Protein AF-A0A166AGN7-F1 (afdb_monomer_lite)

Foldseek 3Di:
DQDDQAPVSVLVVVLVVCVPPPCSVQSVVVQKFKAQPPPRHTDDRVCCNPPDDPPGDIDMDGADPDVDPDDDDPFADQDPPPRDGHNGPDDDDD

Radius of gyration: 13.88 Å; chains: 1; bounding box: 30×37×30 Å

Secondary structure (DSSP, 8-state):
----SSHHHHHHHHHHHTTTSTTHHHHTTT-EEEEETTT-PBPPGGGHHHH--TT--EEEEE----S--S---S-PEEPTTT--EESSS-----

Sequence (94 aa):
MIFCMSPQDFHVVVAGFCRGSAGGLLIGRGDYRIMNSEDDQVINPNEFATLLQPGMAIDMSIVFHDQVEQGQSSEGYSCPRCKHVSRCTGWVTW

Organism: NCBI:txid1759441

pLDDT: mean 72.44, std 16.08, range [33.84, 90.5]

InterPro domains:
  IPR054464 Ubiquitin-like domain, fungal [PF22893] (2-65)

Structure (mmCIF, N/CA/C/O backbone):
data_AF-A0A166AGN7-F1
#
_entry.id   AF-A0A166AGN7-F1
#
loop_
_atom_site.group_PDB
_atom_site.id
_atom_site.type_symbol
_atom_site.label_atom_id
_atom_site.label_alt_id
_atom_site.label_comp_id
_atom_site.label_asym_id
_atom_site.label_entity_id
_atom_site.label_seq_id
_atom_site.pdbx_PDB_ins_code
_atom_site.Cartn_x
_atom_site.Cartn_y
_atom_site.Cartn_z
_atom_site.occupancy
_atom_site.B_iso_or_equiv
_atom_site.auth_seq_id
_atom_site.auth_comp_id
_atom_site.auth_asym_id
_atom_site.auth_atom_id
_atom_site.pdbx_PDB_model_num
ATOM 1 N N . MET A 1 1 ? -11.329 -11.480 0.557 1.00 50.06 1 MET A N 1
ATOM 2 C CA . MET A 1 1 ? -10.906 -11.179 1.939 1.00 50.06 1 MET A CA 1
ATOM 3 C C . MET A 1 1 ? -9.438 -11.532 2.032 1.00 50.06 1 MET A C 1
ATOM 5 O O . MET A 1 1 ? -9.093 -12.671 1.748 1.00 50.06 1 MET A O 1
ATOM 9 N N . ILE A 1 2 ? -8.587 -10.550 2.300 1.00 58.66 2 ILE A N 1
ATOM 10 C CA . ILE A 1 2 ? -7.143 -10.745 2.425 1.00 58.66 2 ILE A CA 1
ATOM 11 C C . ILE A 1 2 ? -6.854 -10.694 3.923 1.00 58.66 2 ILE A C 1
ATOM 13 O O . ILE A 1 2 ? -7.191 -9.707 4.569 1.00 58.66 2 ILE A O 1
ATOM 17 N N . PHE A 1 3 ? -6.307 -11.775 4.475 1.00 63.00 3 PHE A N 1
ATOM 18 C CA . PHE A 1 3 ? -5.854 -11.802 5.862 1.00 63.00 3 PHE A CA 1
ATOM 19 C C . PHE A 1 3 ? -4.395 -11.359 5.902 1.00 63.00 3 PHE A C 1
ATOM 21 O O . PHE A 1 3 ? -3.523 -12.082 5.428 1.00 63.00 3 PHE A O 1
ATOM 28 N N . CYS A 1 4 ? -4.146 -10.180 6.465 1.00 71.25 4 CYS A N 1
ATOM 29 C CA . CYS A 1 4 ? -2.803 -9.673 6.724 1.00 71.25 4 CYS A CA 1
ATOM 30 C C . CYS A 1 4 ? -2.657 -9.506 8.232 1.00 71.25 4 CYS A C 1
ATOM 32 O O . CYS A 1 4 ? -3.378 -8.706 8.824 1.00 71.25 4 CYS A O 1
ATOM 34 N N . MET A 1 5 ? -1.759 -10.268 8.857 1.00 73.25 5 MET A N 1
ATOM 35 C CA . MET A 1 5 ? -1.481 -10.127 10.292 1.00 73.25 5 MET A CA 1
ATOM 36 C C . MET A 1 5 ? -0.314 -9.173 10.551 1.00 73.25 5 MET A C 1
ATOM 38 O O . MET A 1 5 ? -0.095 -8.751 11.684 1.00 73.25 5 MET A O 1
ATOM 42 N N . SER A 1 6 ? 0.421 -8.818 9.498 1.00 81.88 6 SER A N 1
ATOM 43 C CA . SER A 1 6 ? 1.576 -7.938 9.555 1.00 81.88 6 SER A CA 1
ATOM 44 C C . SER A 1 6 ? 1.653 -7.011 8.332 1.00 81.88 6 SER A C 1
ATOM 46 O O . SER A 1 6 ? 1.078 -7.313 7.277 1.00 81.88 6 SER A O 1
ATOM 48 N N . PRO A 1 7 ? 2.409 -5.903 8.432 1.00 81.75 7 PRO A N 1
ATOM 49 C CA . PRO A 1 7 ? 2.761 -5.076 7.279 1.00 81.75 7 PRO A CA 1
ATOM 50 C C . PRO A 1 7 ? 3.445 -5.865 6.163 1.00 81.75 7 PRO A C 1
ATOM 52 O O . PRO A 1 7 ? 3.256 -5.555 4.990 1.00 81.75 7 PRO A O 1
ATOM 55 N N . GLN A 1 8 ? 4.238 -6.881 6.514 1.00 86.62 8 GLN A N 1
ATOM 56 C CA . GLN A 1 8 ? 4.950 -7.722 5.556 1.00 86.62 8 GLN A CA 1
ATOM 57 C C . GLN A 1 8 ? 3.974 -8.578 4.744 1.00 86.62 8 GLN A C 1
ATOM 59 O O . GLN A 1 8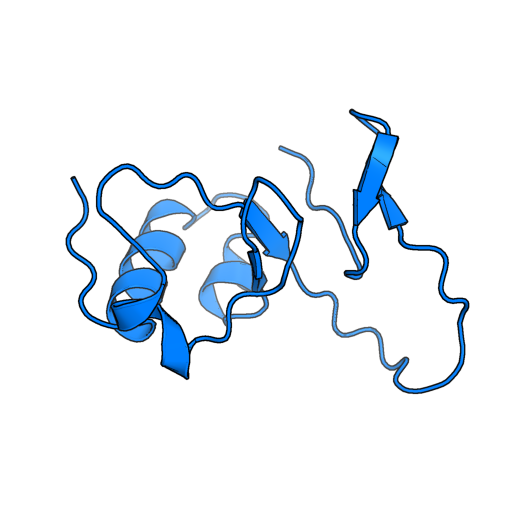 ? 4.100 -8.637 3.521 1.00 86.62 8 GLN A O 1
ATOM 64 N N . ASP A 1 9 ? 2.968 -9.172 5.390 1.00 87.00 9 ASP A N 1
ATOM 65 C CA . ASP A 1 9 ? 1.919 -9.925 4.689 1.00 87.00 9 ASP A CA 1
ATOM 66 C C . ASP A 1 9 ? 1.154 -9.011 3.731 1.00 87.00 9 ASP A C 1
ATOM 68 O O . ASP A 1 9 ? 0.943 -9.347 2.564 1.00 87.00 9 ASP A O 1
ATOM 72 N N . PHE A 1 10 ? 0.795 -7.814 4.204 1.00 85.56 10 PHE A N 1
ATOM 73 C CA . PHE A 1 10 ? 0.134 -6.814 3.374 1.00 85.56 10 PHE A CA 1
ATOM 74 C C . PHE A 1 10 ? 0.993 -6.404 2.178 1.00 85.56 10 PHE A C 1
ATOM 76 O O . PHE A 1 10 ? 0.491 -6.348 1.056 1.00 85.56 10 PHE A O 1
ATOM 83 N N . HIS A 1 11 ? 2.289 -6.182 2.398 1.00 88.56 11 HIS A N 1
ATOM 84 C CA . HIS A 1 11 ? 3.237 -5.846 1.345 1.00 88.56 11 HIS A CA 1
ATOM 85 C C . HIS A 1 11 ? 3.314 -6.934 0.268 1.00 88.56 11 HIS A C 1
ATOM 87 O O . HIS A 1 11 ? 3.215 -6.627 -0.918 1.00 88.56 11 HIS A O 1
ATOM 93 N N . VAL A 1 12 ? 3.424 -8.207 0.660 1.00 90.12 12 VAL A N 1
ATOM 94 C CA . VAL A 1 12 ? 3.460 -9.338 -0.285 1.00 90.12 12 VAL A CA 1
ATOM 95 C C . VAL A 1 12 ? 2.201 -9.368 -1.147 1.00 90.12 12 VAL A C 1
ATOM 97 O O . VAL A 1 12 ? 2.283 -9.517 -2.370 1.00 90.12 12 VAL A O 1
ATOM 100 N N . VAL A 1 13 ? 1.036 -9.193 -0.523 1.00 88.31 13 VAL A N 1
ATOM 101 C CA . VAL A 1 13 ? -0.247 -9.196 -1.226 1.00 88.31 13 VAL A CA 1
ATOM 102 C C . VAL A 1 13 ? -0.328 -8.037 -2.212 1.00 88.31 13 VAL A C 1
ATOM 104 O O . VAL A 1 13 ? -0.638 -8.256 -3.384 1.00 88.31 13 VAL A O 1
ATOM 107 N N . VAL A 1 14 ? -0.062 -6.810 -1.761 1.00 87.88 14 VAL A N 1
ATOM 108 C CA . VAL A 1 14 ? -0.247 -5.623 -2.601 1.00 87.88 14 VAL A CA 1
ATOM 109 C C . VAL A 1 14 ? 0.797 -5.550 -3.714 1.00 87.88 14 VAL A C 1
ATOM 111 O O . VAL A 1 14 ? 0.451 -5.240 -4.852 1.00 87.88 14 VAL A O 1
ATOM 114 N N . ALA A 1 15 ? 2.049 -5.933 -3.446 1.00 90.19 15 ALA A N 1
ATOM 115 C CA . ALA A 1 15 ? 3.088 -6.032 -4.468 1.00 90.19 15 ALA A CA 1
ATOM 116 C C . ALA A 1 15 ? 2.741 -7.090 -5.525 1.00 90.19 15 ALA A C 1
ATOM 118 O O . ALA A 1 15 ? 2.952 -6.869 -6.719 1.00 90.19 15 ALA A O 1
ATOM 119 N N . GLY A 1 16 ? 2.166 -8.222 -5.105 1.00 90.50 16 GLY A N 1
ATOM 120 C CA . GLY A 1 16 ? 1.658 -9.248 -6.011 1.00 90.50 16 GLY A CA 1
ATOM 121 C C . GLY A 1 16 ? 0.490 -8.750 -6.864 1.00 90.50 16 GLY A C 1
ATOM 122 O O . GLY A 1 16 ? 0.503 -8.932 -8.080 1.00 90.50 16 GLY A O 1
ATOM 123 N N . PHE A 1 17 ? -0.487 -8.083 -6.244 1.00 88.31 17 PHE A N 1
ATOM 124 C CA . PHE A 1 17 ? -1.669 -7.542 -6.919 1.00 88.31 17 PHE A CA 1
ATOM 125 C C . PHE A 1 17 ? -1.313 -6.456 -7.941 1.00 88.31 17 PHE A C 1
ATOM 127 O O . PHE A 1 17 ? -1.810 -6.465 -9.063 1.00 88.31 17 PHE A O 1
ATOM 134 N N . CYS A 1 18 ? -0.403 -5.550 -7.585 1.00 88.00 18 CYS A N 1
ATOM 135 C CA . CYS A 1 18 ? 0.027 -4.453 -8.449 1.00 88.00 18 CYS A CA 1
ATOM 136 C C . CYS A 1 18 ? 1.129 -4.851 -9.444 1.00 88.00 18 CYS A C 1
ATOM 138 O O . CYS A 1 18 ? 1.634 -3.998 -10.180 1.00 88.00 18 CYS A O 1
ATOM 140 N N . ARG A 1 19 ? 1.526 -6.127 -9.506 1.00 89.62 19 ARG A N 1
ATOM 141 C CA . ARG A 1 19 ? 2.581 -6.585 -10.414 1.00 89.62 19 ARG A CA 1
ATOM 142 C C . ARG A 1 19 ? 2.192 -6.316 -11.870 1.00 89.62 19 ARG A C 1
ATOM 144 O O . ARG A 1 19 ? 1.178 -6.799 -12.357 1.00 89.62 19 ARG A O 1
ATOM 151 N N . GLY A 1 20 ? 3.032 -5.566 -12.582 1.00 86.06 20 GLY A N 1
ATOM 152 C CA . GLY A 1 20 ? 2.804 -5.212 -13.990 1.00 86.06 20 GLY A CA 1
ATOM 153 C C . GLY A 1 20 ? 1.830 -4.049 -14.209 1.00 86.06 20 GLY A C 1
ATOM 154 O O . GLY A 1 20 ? 1.746 -3.546 -15.325 1.00 86.06 20 GLY A O 1
ATOM 155 N N . SER A 1 21 ? 1.163 -3.570 -13.155 1.00 86.19 21 SER A N 1
ATOM 156 C CA . SER A 1 21 ? 0.534 -2.245 -13.163 1.00 86.19 21 SER A CA 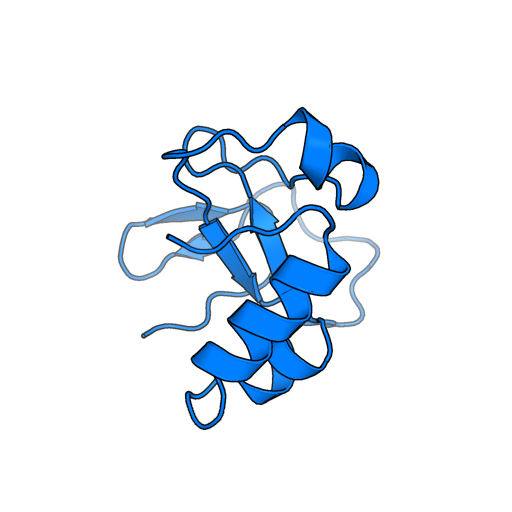1
ATOM 157 C C . SER A 1 21 ? 1.638 -1.194 -13.100 1.00 86.19 21 SER A C 1
ATOM 159 O O . SER A 1 21 ? 2.692 -1.447 -12.500 1.00 86.19 21 SER A O 1
ATOM 161 N N . ALA A 1 22 ? 1.454 -0.010 -13.686 1.00 79.31 22 ALA A N 1
ATOM 162 C CA . ALA A 1 22 ? 2.468 1.015 -13.464 1.00 79.31 22 ALA A CA 1
ATOM 163 C C . ALA A 1 22 ? 2.402 1.537 -12.017 1.00 79.31 22 ALA A C 1
ATOM 165 O O . ALA A 1 22 ? 1.439 1.328 -11.282 1.00 79.31 22 ALA A O 1
ATOM 166 N N . GLY A 1 23 ? 3.531 2.047 -11.532 1.00 79.06 23 GLY A N 1
ATOM 167 C CA . GLY A 1 23 ? 3.770 2.181 -10.091 1.00 79.06 23 GLY A CA 1
ATOM 168 C C . GLY A 1 23 ? 4.002 0.847 -9.361 1.00 79.06 23 GLY A C 1
ATOM 169 O O . GLY A 1 23 ? 4.559 0.860 -8.270 1.00 79.06 23 GLY A O 1
ATOM 170 N N . GLY A 1 24 ? 3.703 -0.313 -9.963 1.00 86.00 24 GLY A N 1
ATOM 171 C CA . GLY A 1 24 ? 3.920 -1.631 -9.355 1.00 86.00 24 GLY A CA 1
ATOM 172 C C . GLY A 1 24 ? 5.378 -1.913 -8.978 1.00 86.00 24 GLY A C 1
ATOM 173 O O . GLY A 1 24 ? 5.637 -2.587 -7.987 1.00 86.00 24 GLY A O 1
ATOM 174 N N . LEU A 1 25 ? 6.341 -1.343 -9.713 1.00 87.38 25 LEU A N 1
ATOM 175 C CA . LEU A 1 25 ? 7.764 -1.401 -9.352 1.00 87.38 25 LEU A CA 1
ATOM 176 C C . LEU A 1 25 ? 8.080 -0.650 -8.049 1.00 87.38 25 LEU A C 1
ATOM 178 O O . LEU A 1 25 ? 8.922 -1.111 -7.288 1.00 87.38 25 LEU A O 1
ATOM 182 N N . LEU A 1 26 ? 7.417 0.483 -7.801 1.00 86.56 26 LEU A N 1
ATOM 183 C CA . LEU A 1 26 ? 7.587 1.290 -6.586 1.00 86.56 26 LEU A CA 1
ATOM 184 C C . LEU A 1 26 ? 6.914 0.590 -5.401 1.00 86.56 26 LEU A C 1
ATOM 186 O O . LEU A 1 26 ? 7.522 0.405 -4.351 1.00 86.56 26 LEU A O 1
ATOM 190 N N . ILE A 1 27 ? 5.703 0.065 -5.616 1.00 88.44 27 ILE A N 1
ATOM 191 C CA . ILE A 1 27 ? 4.998 -0.753 -4.621 1.00 88.44 27 ILE A CA 1
ATOM 192 C C . ILE A 1 27 ? 5.832 -1.980 -4.245 1.00 88.44 27 ILE A C 1
ATOM 194 O O . ILE A 1 27 ? 6.013 -2.247 -3.063 1.00 88.44 27 ILE A O 1
ATOM 198 N N . GLY A 1 28 ? 6.405 -2.684 -5.225 1.00 89.06 28 GLY A N 1
ATOM 199 C CA . GLY A 1 28 ? 7.262 -3.848 -4.984 1.00 89.06 28 GLY A CA 1
ATOM 200 C C . GLY A 1 28 ? 8.573 -3.543 -4.251 1.00 89.06 28 GLY A C 1
ATOM 201 O O . GLY A 1 28 ? 9.184 -4.462 -3.718 1.00 89.06 28 GLY A O 1
ATOM 202 N N . ARG A 1 29 ? 9.007 -2.278 -4.203 1.00 88.50 29 ARG A N 1
ATOM 203 C CA . ARG A 1 29 ? 10.163 -1.826 -3.408 1.00 88.50 29 ARG A CA 1
ATOM 204 C C . ARG A 1 29 ? 9.787 -1.359 -2.004 1.00 88.50 29 ARG A C 1
ATOM 206 O O . ARG A 1 29 ? 10.673 -1.193 -1.176 1.00 88.50 29 ARG A O 1
ATOM 213 N N . GLY A 1 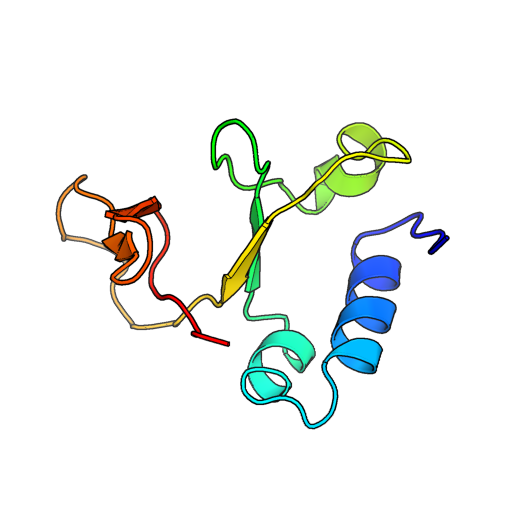30 ? 8.494 -1.180 -1.732 1.00 86.94 30 GLY A N 1
ATOM 214 C CA . GLY A 1 30 ? 8.020 -0.574 -0.490 1.00 86.94 30 GLY A CA 1
ATOM 215 C C . GLY A 1 30 ? 7.985 0.956 -0.526 1.00 86.94 30 GLY A C 1
ATOM 216 O O . GLY A 1 30 ? 7.812 1.569 0.522 1.00 86.94 30 GLY A O 1
ATOM 217 N N . ASP A 1 31 ? 8.096 1.574 -1.707 1.00 87.81 31 ASP A N 1
ATOM 218 C CA . ASP A 1 31 ? 8.112 3.033 -1.895 1.00 87.81 31 ASP A CA 1
ATOM 219 C C . ASP A 1 31 ? 6.683 3.619 -1.835 1.00 87.81 31 ASP A C 1
ATOM 221 O O . ASP A 1 31 ? 6.217 4.317 -2.740 1.00 87.81 31 ASP A O 1
ATOM 225 N N . TYR A 1 32 ? 5.933 3.285 -0.785 1.00 86.12 32 TYR A N 1
ATOM 226 C CA . TYR A 1 32 ? 4.567 3.751 -0.567 1.00 86.12 32 TYR A CA 1
ATOM 227 C C . TYR A 1 32 ? 4.258 3.936 0.919 1.00 86.12 32 TYR A C 1
ATOM 229 O O . TYR A 1 32 ? 4.889 3.352 1.799 1.00 86.12 32 TYR A O 1
ATOM 237 N N . ARG A 1 33 ? 3.247 4.756 1.195 1.00 85.00 33 ARG A N 1
ATOM 238 C CA . ARG A 1 33 ? 2.649 4.942 2.517 1.00 85.00 33 ARG A CA 1
ATOM 239 C C . ARG A 1 33 ? 1.197 4.514 2.483 1.00 85.00 33 ARG A C 1
ATOM 241 O O . ARG A 1 33 ? 0.516 4.682 1.473 1.00 85.00 33 ARG A O 1
ATOM 248 N N . ILE A 1 34 ? 0.750 3.985 3.611 1.00 84.25 34 ILE A N 1
ATOM 249 C CA . ILE A 1 34 ? -0.650 3.672 3.864 1.00 84.25 34 ILE A CA 1
ATOM 250 C C . ILE A 1 34 ? -1.218 4.817 4.685 1.00 84.25 34 ILE A C 1
ATOM 252 O O . ILE A 1 34 ? -0.565 5.291 5.617 1.00 84.25 34 ILE A O 1
ATOM 256 N N . MET A 1 35 ? -2.403 5.276 4.321 1.00 84.94 35 MET A N 1
ATOM 257 C CA . MET A 1 35 ? -3.083 6.376 4.981 1.00 84.94 35 MET A CA 1
ATOM 258 C C . MET A 1 35 ? -4.500 5.952 5.339 1.00 84.94 35 MET A C 1
ATOM 260 O O . MET A 1 35 ? -5.109 5.127 4.653 1.00 84.94 35 MET A O 1
ATOM 264 N N . ASN A 1 36 ? -5.026 6.520 6.414 1.00 82.62 36 ASN A N 1
ATOM 265 C CA . ASN A 1 36 ? -6.448 6.443 6.694 1.00 82.62 36 ASN A CA 1
ATOM 266 C C . ASN A 1 36 ? -7.205 7.288 5.657 1.00 82.62 36 ASN A C 1
ATOM 268 O O . ASN A 1 36 ? -6.881 8.457 5.465 1.00 82.62 36 ASN A O 1
ATOM 272 N N . SER A 1 37 ? -8.197 6.698 4.991 1.00 80.81 37 SER A N 1
ATOM 273 C CA . SER A 1 37 ? -8.989 7.380 3.959 1.00 80.81 37 SER A CA 1
ATOM 274 C C . SER A 1 37 ? -9.914 8.475 4.516 1.00 80.81 37 SER A C 1
ATOM 276 O O . SER A 1 37 ? -10.466 9.253 3.742 1.00 80.81 37 SER A O 1
ATOM 278 N N . GLU A 1 38 ? -10.148 8.521 5.832 1.00 82.94 38 GLU A N 1
ATOM 279 C CA . GLU A 1 38 ? -11.021 9.528 6.455 1.00 82.94 38 GLU A CA 1
ATOM 280 C C . GLU A 1 38 ? -10.302 10.847 6.769 1.00 82.94 38 GLU A C 1
ATOM 282 O O . GLU A 1 38 ? -10.906 11.913 6.647 1.00 82.94 38 GLU A O 1
ATOM 287 N N . ASP A 1 39 ? -9.037 10.786 7.200 1.00 80.81 39 ASP A N 1
ATOM 288 C CA . ASP A 1 39 ? -8.285 11.939 7.722 1.00 80.81 39 ASP A CA 1
ATOM 289 C C . ASP A 1 39 ? -6.867 12.091 7.142 1.00 80.81 39 ASP A C 1
ATOM 291 O O . ASP A 1 39 ? -6.093 12.935 7.603 1.00 80.81 39 ASP A O 1
ATOM 295 N N . ASP A 1 40 ? -6.522 11.276 6.143 1.00 78.19 40 ASP A N 1
ATOM 296 C CA . ASP A 1 40 ? -5.239 11.245 5.430 1.00 78.19 40 ASP A CA 1
ATOM 297 C C . ASP A 1 40 ? -4.015 11.035 6.322 1.00 78.19 40 ASP A C 1
ATOM 299 O O . ASP A 1 40 ? -2.874 11.308 5.921 1.00 78.19 40 ASP A O 1
ATOM 303 N N . GLN A 1 41 ? -4.217 10.554 7.550 1.00 82.88 41 GLN A N 1
ATOM 304 C CA . GLN A 1 41 ? -3.107 10.302 8.449 1.00 82.88 41 GLN A CA 1
ATOM 305 C C . GLN A 1 41 ? -2.328 9.074 8.004 1.00 82.88 41 GLN A C 1
ATOM 307 O O . GLN A 1 41 ? -2.887 8.007 7.748 1.00 82.88 41 GLN A O 1
ATOM 312 N N . VAL A 1 42 ? -1.005 9.233 7.933 1.00 83.88 42 VAL A N 1
ATOM 313 C CA . VAL A 1 42 ? -0.089 8.138 7.621 1.00 83.88 42 VAL A CA 1
ATOM 314 C C . VAL A 1 42 ? -0.147 7.118 8.749 1.00 83.88 42 VAL A C 1
ATOM 316 O O . VAL A 1 42 ? 0.159 7.428 9.899 1.00 83.88 42 VAL A O 1
ATOM 319 N N . ILE A 1 43 ? -0.493 5.886 8.399 1.00 85.06 43 ILE A N 1
ATOM 320 C CA . ILE A 1 43 ? -0.542 4.767 9.329 1.00 85.06 43 ILE A CA 1
ATOM 321 C C . ILE A 1 43 ? 0.876 4.233 9.496 1.00 85.06 43 ILE A C 1
ATOM 323 O O . ILE A 1 43 ? 1.522 3.818 8.529 1.00 85.06 43 ILE A O 1
ATOM 327 N N . ASN A 1 44 ? 1.364 4.232 10.735 1.00 82.25 44 ASN A N 1
ATOM 328 C CA . ASN A 1 44 ? 2.646 3.626 11.055 1.00 82.25 44 ASN A CA 1
ATOM 329 C C . ASN A 1 44 ? 2.562 2.108 10.812 1.00 82.25 44 ASN A C 1
ATOM 331 O O . ASN A 1 44 ? 1.693 1.453 11.393 1.00 82.25 44 ASN A O 1
ATOM 335 N N . PRO A 1 45 ? 3.467 1.508 10.016 1.00 78.31 45 PRO A N 1
ATOM 336 C CA . PRO A 1 45 ? 3.494 0.061 9.815 1.00 78.31 45 PRO A CA 1
ATOM 337 C C . PRO A 1 45 ? 3.541 -0.733 11.129 1.00 78.31 45 PRO A C 1
ATOM 339 O O . PRO A 1 45 ? 2.932 -1.790 11.233 1.00 78.31 45 PRO A O 1
ATOM 342 N N . ASN A 1 46 ? 4.191 -0.220 12.174 1.00 79.38 46 ASN A N 1
ATOM 343 C CA . ASN A 1 46 ? 4.242 -0.912 13.467 1.00 79.38 46 ASN A CA 1
ATOM 344 C C . ASN A 1 46 ? 2.880 -0.976 14.177 1.00 79.38 46 ASN A C 1
ATOM 346 O O . ASN A 1 46 ? 2.671 -1.829 15.033 1.00 79.38 46 ASN A O 1
ATOM 350 N N . GLU A 1 47 ? 1.950 -0.099 13.806 1.00 81.12 47 GLU A N 1
ATOM 351 C CA . GLU A 1 47 ? 0.596 -0.016 14.360 1.00 81.12 47 GLU A CA 1
ATOM 352 C C . GLU A 1 47 ? -0.441 -0.669 13.431 1.00 81.12 47 GLU A C 1
ATOM 354 O O . GLU A 1 47 ? -1.638 -0.666 13.715 1.00 81.12 47 GLU A O 1
ATOM 359 N N . PHE A 1 48 ? 0.007 -1.269 12.325 1.00 76.19 48 PHE A N 1
ATOM 360 C CA . PHE A 1 48 ? -0.845 -1.853 11.290 1.00 76.19 48 PHE A CA 1
ATOM 361 C C . PHE A 1 48 ? -1.820 -2.895 11.850 1.00 76.19 48 PHE A C 1
ATOM 363 O O . PHE A 1 48 ? -3.010 -2.853 11.551 1.00 76.19 48 PHE A O 1
ATOM 370 N N . ALA A 1 49 ? -1.335 -3.796 12.710 1.00 73.25 49 ALA A N 1
ATOM 371 C CA . ALA A 1 49 ? -2.154 -4.851 13.309 1.00 73.25 49 ALA A CA 1
ATOM 372 C C . ALA A 1 49 ? -3.168 -4.328 14.342 1.00 73.25 49 ALA A C 1
ATOM 374 O O . ALA A 1 49 ? -4.135 -5.018 14.655 1.00 73.25 49 ALA A O 1
ATOM 375 N N . THR A 1 50 ? -2.944 -3.131 14.891 1.00 79.25 50 THR A N 1
ATOM 376 C CA . THR A 1 50 ? -3.813 -2.529 15.911 1.00 79.25 50 THR A CA 1
ATOM 377 C C . THR A 1 50 ? -4.814 -1.541 15.325 1.00 79.25 50 THR A C 1
ATOM 379 O O . THR A 1 50 ? -5.928 -1.442 15.833 1.00 79.25 50 THR A O 1
ATOM 382 N N . LEU A 1 51 ? -4.431 -0.819 14.270 1.00 78.62 51 LEU A N 1
ATOM 383 C CA . LEU A 1 51 ? -5.255 0.225 13.661 1.00 78.62 51 LEU A CA 1
ATOM 384 C C . LEU A 1 51 ? -6.182 -0.310 12.571 1.00 78.62 51 LEU A C 1
ATOM 386 O O . LEU A 1 51 ? -7.289 0.200 12.421 1.00 78.62 51 LEU A O 1
ATOM 390 N N . LEU A 1 52 ? -5.768 -1.338 11.824 1.00 78.81 52 LEU A N 1
ATOM 391 C CA . LEU A 1 52 ? -6.571 -1.838 10.714 1.00 78.81 52 LEU A CA 1
ATOM 392 C C . LEU A 1 52 ? -7.593 -2.871 11.172 1.00 78.81 52 LEU A C 1
ATOM 394 O O . LEU A 1 52 ? -7.263 -3.923 11.718 1.00 78.81 52 LEU A O 1
ATOM 398 N N . GLN A 1 53 ? -8.856 -2.568 10.892 1.00 81.06 53 GLN A N 1
ATOM 399 C CA . GLN A 1 53 ? -9.993 -3.441 11.159 1.00 81.06 53 GLN A CA 1
ATOM 400 C C . GLN A 1 53 ? -10.495 -4.071 9.849 1.00 81.06 53 GLN A C 1
ATOM 402 O O . GLN A 1 53 ? -10.438 -3.437 8.789 1.00 81.06 53 GLN A O 1
ATOM 407 N N . PRO A 1 54 ? -11.039 -5.300 9.880 1.00 80.69 54 PRO A N 1
ATOM 408 C CA . PRO A 1 54 ? -11.716 -5.871 8.722 1.00 80.69 54 PRO A CA 1
ATOM 409 C C . PRO A 1 54 ? -12.822 -4.941 8.199 1.00 80.69 54 PRO A C 1
ATOM 411 O O . PRO A 1 54 ? -13.698 -4.526 8.951 1.00 80.69 54 PRO A O 1
ATOM 414 N N . GLY A 1 55 ? -12.792 -4.639 6.898 1.00 81.06 55 GLY A N 1
ATOM 415 C CA . GLY A 1 55 ? -13.759 -3.742 6.251 1.00 81.06 55 GLY A CA 1
ATOM 416 C C . GLY A 1 55 ? -13.372 -2.259 6.258 1.00 81.06 55 GLY A C 1
ATOM 417 O O . GLY A 1 55 ? -14.065 -1.470 5.622 1.00 81.06 55 GLY A O 1
ATOM 418 N N . MET A 1 56 ? -12.268 -1.886 6.911 1.00 81.62 56 MET A N 1
ATOM 419 C CA . MET A 1 56 ? -11.720 -0.531 6.848 1.00 81.62 56 MET A CA 1
ATOM 420 C C . MET A 1 56 ? -11.208 -0.214 5.436 1.00 81.62 56 MET A C 1
ATOM 422 O O . MET A 1 56 ? -10.524 -1.036 4.819 1.00 81.62 56 MET A O 1
ATOM 426 N N . ALA A 1 57 ? -11.534 0.976 4.932 1.00 82.94 57 ALA A N 1
ATOM 427 C CA . ALA A 1 57 ? -10.927 1.522 3.724 1.00 82.94 57 ALA A CA 1
ATOM 428 C C . ALA A 1 57 ? -9.608 2.219 4.085 1.00 82.94 57 ALA A C 1
ATOM 430 O O . ALA A 1 57 ? -9.527 2.913 5.097 1.00 82.94 57 ALA A O 1
ATOM 431 N N .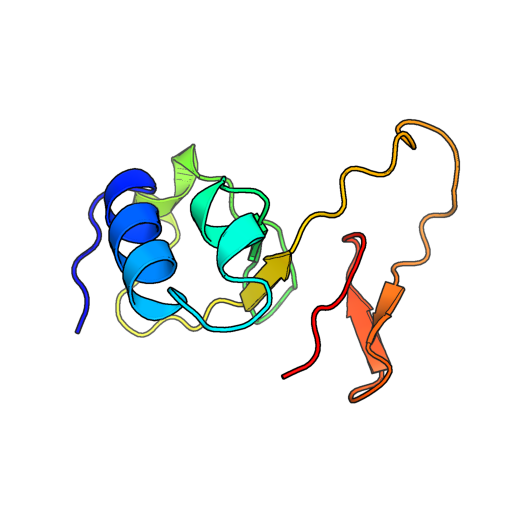 ILE A 1 58 ? -8.583 2.000 3.267 1.00 82.19 58 ILE A N 1
ATOM 432 C CA . ILE A 1 58 ? -7.282 2.654 3.392 1.00 82.19 58 ILE A CA 1
ATOM 433 C C . ILE A 1 58 ? -6.860 3.192 2.036 1.00 82.19 58 ILE A C 1
ATOM 435 O O . ILE A 1 58 ? -7.130 2.574 1.002 1.00 82.19 58 ILE A O 1
ATOM 439 N N . ASP A 1 59 ? -6.126 4.294 2.068 1.00 85.12 59 ASP A N 1
ATOM 440 C CA . ASP A 1 59 ? -5.535 4.896 0.888 1.00 85.12 59 ASP A CA 1
ATOM 441 C C . ASP A 1 59 ? -4.044 4.569 0.826 1.00 85.12 59 ASP A C 1
ATOM 443 O O . ASP A 1 59 ? -3.369 4.356 1.837 1.00 85.12 59 ASP A O 1
ATOM 447 N N . MET A 1 60 ? -3.512 4.524 -0.392 1.00 82.81 60 MET A N 1
ATOM 448 C CA . MET A 1 60 ? -2.090 4.330 -0.637 1.00 82.81 60 MET A CA 1
ATOM 449 C C . MET A 1 60 ? -1.539 5.476 -1.472 1.00 82.81 60 MET A C 1
ATOM 451 O O . MET A 1 60 ? -2.051 5.777 -2.550 1.00 82.81 60 MET A O 1
ATOM 455 N N . SER A 1 61 ? -0.450 6.072 -0.996 1.00 82.00 61 SER A N 1
ATOM 456 C CA . SER A 1 61 ? 0.305 7.094 -1.718 1.00 82.00 61 SER A CA 1
ATOM 457 C C . SER A 1 61 ? 1.699 6.566 -2.033 1.00 82.00 61 SER A C 1
ATOM 459 O O . SER A 1 61 ? 2.359 5.974 -1.180 1.00 82.00 61 SER A O 1
ATOM 461 N N . ILE A 1 62 ? 2.142 6.757 -3.273 1.00 82.81 62 ILE A N 1
ATOM 462 C CA . ILE A 1 62 ? 3.497 6.410 -3.699 1.00 82.81 62 ILE A CA 1
ATOM 463 C C . ILE A 1 62 ? 4.436 7.514 -3.239 1.00 82.81 62 ILE A C 1
ATOM 465 O O . ILE A 1 62 ? 4.216 8.678 -3.562 1.00 82.81 62 ILE A O 1
ATOM 469 N N . VAL A 1 63 ? 5.489 7.144 -2.516 1.00 72.12 63 VAL A N 1
ATOM 470 C CA . VAL A 1 63 ? 6.486 8.100 -2.040 1.00 72.12 63 VAL A CA 1
ATOM 471 C C . VAL A 1 63 ? 7.529 8.278 -3.129 1.00 72.12 63 VAL A C 1
ATOM 473 O O . VAL A 1 63 ? 8.321 7.377 -3.400 1.00 72.12 63 VAL A O 1
ATOM 476 N N . PHE A 1 64 ? 7.568 9.459 -3.738 1.00 62.03 64 PHE A N 1
ATOM 477 C CA . PHE A 1 64 ? 8.732 9.846 -4.527 1.00 62.03 64 PHE A CA 1
ATOM 478 C C . PHE A 1 64 ? 9.812 10.348 -3.569 1.00 62.03 64 PHE A C 1
ATOM 480 O O . PHE A 1 64 ? 9.653 11.390 -2.931 1.00 62.03 64 PHE A O 1
ATOM 487 N N . HIS A 1 65 ? 10.904 9.589 -3.459 1.00 55.72 65 HIS A N 1
ATOM 488 C CA . HIS A 1 65 ? 12.144 10.049 -2.839 1.00 55.72 65 HIS A CA 1
ATOM 489 C C . HIS A 1 65 ? 12.809 11.102 -3.740 1.00 55.72 65 HIS A C 1
ATOM 491 O O . HIS A 1 65 ? 13.851 10.846 -4.338 1.00 55.72 65 HIS A O 1
ATOM 497 N N . ASP A 1 66 ? 12.213 12.288 -3.850 1.00 43.34 66 ASP A N 1
ATOM 498 C CA . ASP A 1 66 ? 13.006 13.470 -4.171 1.00 43.34 66 ASP A CA 1
ATOM 499 C C . ASP A 1 66 ? 13.761 13.863 -2.902 1.00 43.34 66 ASP A C 1
ATOM 501 O O . ASP A 1 66 ? 13.217 13.832 -1.798 1.00 43.34 66 ASP A O 1
ATOM 505 N N . GLN A 1 67 ? 15.045 14.174 -3.052 1.00 41.62 67 GLN A N 1
ATOM 506 C CA . GLN A 1 67 ? 15.963 14.582 -1.989 1.00 41.62 67 GLN A CA 1
ATOM 507 C C . GLN A 1 67 ? 15.579 15.939 -1.366 1.00 41.62 67 GLN A C 1
ATOM 509 O O . GLN A 1 67 ? 16.349 16.893 -1.421 1.00 41.62 67 GLN A O 1
ATOM 514 N N . VAL A 1 68 ? 14.387 16.055 -0.788 1.00 43.47 68 VAL A N 1
ATOM 515 C CA . VAL A 1 68 ? 13.919 17.265 -0.109 1.00 43.47 68 VAL A CA 1
ATOM 516 C C . VAL A 1 68 ? 13.356 16.874 1.253 1.00 43.47 68 VAL A C 1
ATOM 518 O O . VAL A 1 68 ? 12.190 17.078 1.580 1.00 43.47 68 VAL A O 1
ATOM 521 N N . GLU A 1 69 ? 14.232 16.325 2.092 1.00 50.22 69 GLU A N 1
ATOM 522 C CA . GLU A 1 69 ? 14.202 16.777 3.476 1.00 50.22 69 GLU A CA 1
ATOM 523 C C . GLU A 1 69 ? 14.622 18.255 3.479 1.00 50.22 69 GLU A C 1
ATOM 525 O O . GLU A 1 69 ? 15.625 18.617 2.872 1.00 50.22 69 GLU A O 1
ATOM 530 N N . GLN A 1 70 ? 13.860 19.080 4.199 1.00 40.94 70 GLN A N 1
ATOM 531 C CA . GLN A 1 70 ? 14.118 20.494 4.503 1.00 40.94 70 GLN A CA 1
ATOM 532 C C . GLN A 1 70 ? 13.756 21.505 3.400 1.00 40.94 70 GLN A C 1
ATOM 534 O O . GLN A 1 70 ? 14.606 21.973 2.651 1.00 40.94 70 GLN A O 1
ATOM 539 N N . GLY A 1 71 ? 12.502 21.981 3.404 1.00 43.59 71 GLY A N 1
ATOM 540 C CA . GLY A 1 71 ? 12.304 23.410 3.120 1.00 43.59 71 GLY A CA 1
ATOM 541 C C . GLY A 1 71 ? 11.014 23.889 2.463 1.00 43.59 71 GLY A C 1
ATOM 542 O O . GLY A 1 71 ? 10.844 25.102 2.399 1.00 43.59 71 GLY A O 1
ATOM 543 N N . GLN A 1 72 ? 10.102 23.041 1.982 1.00 41.03 72 GLN A N 1
ATOM 544 C CA . GLN A 1 72 ? 8.947 23.546 1.222 1.00 41.03 72 GLN A CA 1
ATOM 545 C C . GLN A 1 72 ? 7.607 23.331 1.932 1.00 41.03 72 GLN A C 1
ATOM 547 O O . GLN A 1 72 ? 7.207 22.209 2.216 1.00 41.03 72 GLN A O 1
ATOM 552 N N . SER A 1 73 ? 7.014 24.487 2.263 1.00 43.16 73 SER A N 1
ATOM 553 C CA . SER A 1 73 ? 5.654 24.830 2.700 1.00 43.16 73 SER A CA 1
ATOM 554 C C . SER A 1 73 ? 4.720 23.701 3.135 1.00 43.16 73 SER A C 1
ATOM 556 O O . SER A 1 73 ? 4.427 22.777 2.389 1.00 43.16 73 SER A O 1
ATOM 558 N N . SER A 1 74 ? 4.099 23.911 4.295 1.00 51.56 74 SER A N 1
ATOM 559 C CA . SER A 1 74 ? 2.963 23.180 4.878 1.00 51.56 74 SER A CA 1
ATOM 560 C C . SER A 1 74 ? 1.702 23.057 3.999 1.00 51.56 74 SER A C 1
ATOM 562 O O . SER A 1 74 ? 0.645 22.670 4.497 1.00 51.56 74 SER A O 1
ATOM 564 N N . GLU A 1 75 ? 1.775 23.419 2.722 1.00 53.84 75 GLU A N 1
ATOM 565 C CA . GLU A 1 75 ? 0.704 23.292 1.746 1.00 53.84 75 GLU A CA 1
ATOM 566 C C . GLU A 1 75 ? 0.875 21.944 1.046 1.00 53.84 75 GLU A C 1
ATOM 568 O O . GLU A 1 75 ? 1.778 21.757 0.236 1.00 53.84 75 GLU A O 1
ATOM 573 N N . GLY A 1 76 ? 0.050 20.968 1.426 1.00 57.09 76 GLY A N 1
ATOM 574 C CA . GLY A 1 76 ? 0.057 19.649 0.800 1.00 57.09 76 GLY A CA 1
ATOM 575 C C . GLY A 1 76 ? -0.164 19.706 -0.719 1.00 57.09 76 GLY A C 1
ATOM 576 O O . GLY A 1 76 ? -0.627 20.696 -1.287 1.00 57.09 76 GLY A O 1
ATOM 577 N N . TYR A 1 77 ? 0.126 18.604 -1.399 1.00 61.41 77 TYR A N 1
ATOM 578 C CA . TYR A 1 77 ? -0.071 18.452 -2.833 1.00 61.41 77 TYR A CA 1
ATOM 579 C C . TYR A 1 77 ? -1.544 18.170 -3.156 1.00 61.41 77 TYR A C 1
ATOM 581 O O . TYR A 1 77 ? -2.121 17.172 -2.722 1.00 61.41 77 TYR A O 1
ATOM 589 N N . SER A 1 78 ? -2.152 19.030 -3.978 1.00 62.56 78 SER A N 1
ATOM 590 C CA . SER A 1 78 ? -3.530 18.852 -4.452 1.00 62.56 78 SER A CA 1
ATOM 591 C C . SER A 1 78 ? -3.612 17.800 -5.561 1.00 62.56 78 SER A C 1
ATOM 593 O O . SER A 1 78 ? -2.991 17.947 -6.615 1.00 62.56 78 SER A O 1
ATOM 595 N N . CYS A 1 79 ? -4.433 16.769 -5.373 1.00 60.72 79 CYS A N 1
ATOM 596 C CA . CYS A 1 79 ? -4.766 15.799 -6.407 1.00 60.72 79 CYS A CA 1
ATOM 597 C C . CYS A 1 79 ? -5.400 16.523 -7.610 1.00 60.72 79 CYS A C 1
ATOM 599 O O . CYS A 1 79 ? -6.415 17.208 -7.456 1.00 60.72 79 CYS A O 1
ATOM 601 N N . PRO A 1 80 ? -4.876 16.373 -8.838 1.00 57.59 80 PRO A N 1
ATOM 602 C CA . PRO A 1 80 ? -5.430 17.065 -10.000 1.00 57.59 80 PRO A CA 1
ATOM 603 C C . PRO A 1 80 ? -6.855 16.606 -10.345 1.00 57.59 80 PRO A C 1
ATOM 605 O O . PRO A 1 80 ? -7.596 17.373 -10.958 1.00 57.59 80 PRO A O 1
ATOM 608 N N . ARG A 1 81 ? -7.247 15.393 -9.923 1.00 54.19 81 ARG A N 1
ATOM 609 C CA . ARG A 1 81 ? -8.535 14.761 -10.243 1.00 54.19 81 ARG A CA 1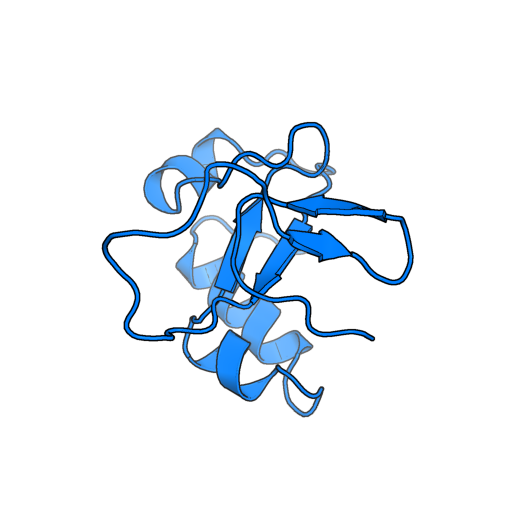
ATOM 610 C C . ARG A 1 81 ? -9.660 15.169 -9.290 1.00 54.19 81 ARG A C 1
ATOM 612 O O . ARG A 1 81 ? -10.734 15.526 -9.756 1.00 54.19 81 ARG A O 1
ATOM 619 N N . CYS A 1 82 ? -9.420 15.130 -7.978 1.00 69.19 82 CYS A N 1
ATOM 620 C CA . CYS A 1 82 ? -10.442 15.423 -6.961 1.00 69.19 82 CYS A CA 1
ATOM 621 C C . CYS A 1 82 ? -10.136 16.655 -6.097 1.00 69.19 82 CYS A C 1
ATOM 623 O O . CYS A 1 82 ? -10.923 16.979 -5.217 1.00 69.19 82 CYS A O 1
ATOM 625 N N . LYS A 1 83 ? -9.011 17.344 -6.336 1.00 69.69 83 LYS A N 1
ATOM 626 C CA . LYS A 1 83 ? -8.533 18.514 -5.568 1.00 69.69 83 LYS A CA 1
ATOM 627 C C . LYS A 1 83 ? -8.249 18.255 -4.090 1.00 69.69 83 LYS A C 1
ATOM 629 O O . LYS A 1 83 ? -7.904 19.183 -3.370 1.00 69.69 83 LYS A O 1
ATOM 634 N N . HIS A 1 84 ? -8.325 17.002 -3.666 1.00 70.00 84 HIS A N 1
ATOM 635 C CA . HIS A 1 84 ? -7.947 16.575 -2.335 1.00 70.00 84 HIS A CA 1
ATOM 636 C C . HIS A 1 84 ? -6.473 16.905 -2.050 1.00 70.00 84 HIS A C 1
ATOM 638 O O . HIS A 1 84 ? -5.610 16.628 -2.884 1.00 70.00 84 HIS A O 1
ATOM 644 N N . VAL A 1 85 ? -6.188 17.502 -0.895 1.00 68.44 85 VAL A N 1
ATOM 645 C CA . VAL A 1 85 ? -4.852 17.987 -0.526 1.00 68.44 85 VAL A CA 1
ATOM 646 C C . VAL A 1 85 ? -4.175 16.956 0.373 1.00 68.44 85 VAL A C 1
ATOM 648 O O . VAL A 1 85 ? -4.464 16.909 1.562 1.00 68.44 85 VAL A O 1
ATOM 651 N N . SER A 1 86 ? -3.238 16.170 -0.169 1.00 61.19 86 SER A N 1
ATOM 652 C CA . SER A 1 86 ? -2.433 15.247 0.645 1.00 61.19 86 SER A CA 1
ATOM 653 C C . SER A 1 86 ? -1.139 15.905 1.093 1.00 61.19 86 SER A C 1
ATOM 655 O O . SER A 1 86 ? -0.476 16.607 0.334 1.00 61.19 86 SER A O 1
ATOM 657 N N . ARG A 1 87 ? -0.718 15.627 2.324 1.00 62.53 87 ARG A N 1
ATOM 658 C CA . ARG A 1 87 ? 0.585 16.063 2.848 1.00 62.53 87 ARG A CA 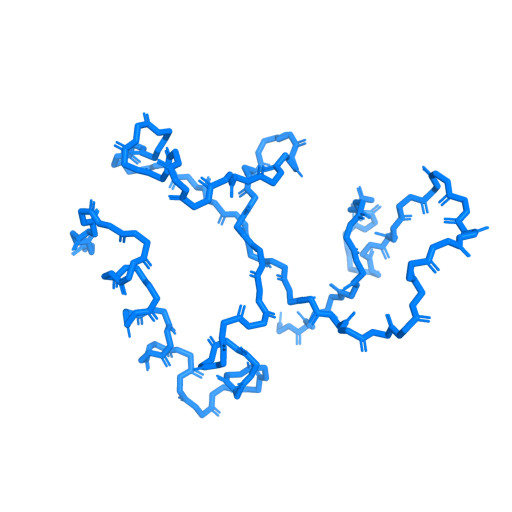1
ATOM 659 C C . ARG A 1 87 ? 1.775 15.255 2.303 1.00 62.53 87 ARG A C 1
ATOM 661 O O . ARG A 1 87 ? 2.907 15.550 2.675 1.00 62.53 87 ARG A O 1
ATOM 668 N N . CYS A 1 88 ? 1.549 14.251 1.450 1.00 53.91 88 CYS A N 1
ATOM 669 C CA . CYS A 1 88 ? 2.601 13.404 0.880 1.00 53.91 88 CYS A CA 1
ATOM 670 C C . CYS A 1 88 ? 2.966 13.789 -0.567 1.00 53.91 88 CYS A C 1
ATOM 672 O O . CYS A 1 88 ? 2.128 14.257 -1.338 1.00 53.91 88 CYS A O 1
ATOM 674 N N . THR A 1 89 ? 4.237 13.583 -0.932 1.00 53.50 89 THR A N 1
ATOM 675 C CA . THR A 1 89 ? 4.786 13.856 -2.266 1.00 53.50 89 THR A CA 1
ATOM 676 C C . THR A 1 89 ? 4.352 12.795 -3.278 1.00 53.50 89 THR A C 1
ATOM 678 O O . THR A 1 89 ? 4.844 11.670 -3.265 1.00 53.50 89 THR A O 1
ATOM 681 N N . GLY A 1 90 ? 3.490 13.195 -4.215 1.00 50.25 90 GLY A N 1
ATOM 682 C CA . GLY A 1 90 ? 3.227 12.464 -5.455 1.00 50.25 90 GLY A CA 1
ATOM 683 C C . GLY A 1 90 ? 1.922 11.664 -5.487 1.00 50.25 90 GLY A C 1
ATOM 684 O O . GLY A 1 90 ? 1.540 10.971 -4.548 1.00 50.25 90 GLY A O 1
ATOM 685 N N . TRP A 1 91 ? 1.245 11.745 -6.635 1.00 47.88 91 TRP A N 1
ATOM 686 C CA . TRP A 1 91 ? 0.084 10.928 -6.975 1.00 47.88 91 TRP A CA 1
ATOM 687 C C . TRP A 1 91 ? 0.417 10.126 -8.226 1.00 47.88 91 TRP A C 1
ATOM 689 O O . TRP A 1 91 ? 0.733 10.705 -9.266 1.00 47.88 91 TRP A O 1
ATOM 699 N N . VAL A 1 92 ? 0.317 8.802 -8.152 1.00 38.88 92 VAL A N 1
ATOM 700 C CA . VAL A 1 92 ? 0.254 7.988 -9.367 1.00 38.88 92 VAL A CA 1
ATOM 701 C C . VAL A 1 92 ? -1.215 7.909 -9.760 1.00 38.88 92 VAL A C 1
ATOM 703 O O . VAL A 1 92 ? -2.046 7.439 -8.989 1.00 38.88 92 VAL A O 1
ATOM 706 N N . THR A 1 93 ? -1.545 8.448 -10.931 1.00 33.84 93 THR A N 1
ATOM 707 C CA . THR A 1 93 ? -2.905 8.391 -11.473 1.00 33.84 93 THR A CA 1
ATOM 708 C C . THR A 1 93 ? -3.126 7.043 -12.159 1.00 33.84 93 THR A C 1
ATOM 710 O O . THR A 1 93 ? -2.337 6.658 -13.021 1.00 33.84 93 THR A O 1
ATOM 713 N N . TRP A 1 94 ? -4.204 6.356 -11.766 1.00 35.19 94 TRP A N 1
ATOM 714 C CA . TRP A 1 94 ? -4.853 5.263 -12.500 1.00 35.19 94 TRP A CA 1
ATOM 715 C C . TRP A 1 94 ? -6.323 5.636 -12.721 1.00 35.19 94 TRP A C 1
ATOM 717 O O . TRP A 1 94 ? -6.971 6.141 -11.771 1.00 35.19 94 TRP A O 1
#